Protein AF-A0A392NF00-F1 (afdb_monomer)

Solvent-accessible surface area (backbone atoms only — not comparable to full-atom values): 583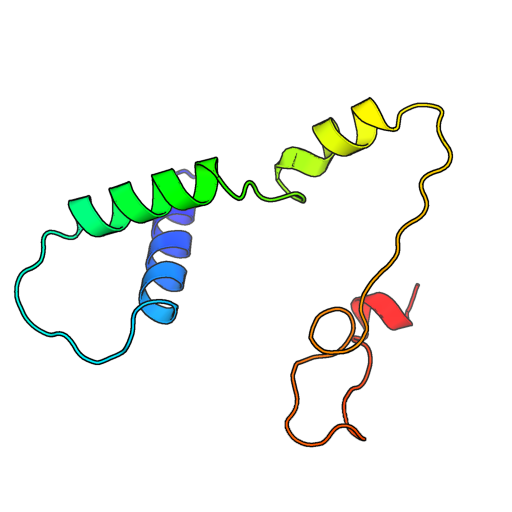2 Å² total; per-residue (Å²): 115,69,65,62,53,52,55,51,50,55,54,55,52,64,71,72,52,74,97,81,72,88,79,93,72,61,67,67,59,57,50,53,54,48,54,56,47,41,72,76,58,63,59,64,74,85,40,36,68,62,56,49,59,74,42,60,98,52,90,85,84,86,86,78,66,54,83,60,66,46,12,60,79,60,95,52,72,95,68,52,52,64,40,69,86,68,72,70,113

Secondary structure (DSSP, 8-state):
-HHHHHHHHHHHHHHHS-S---S---HHHHHHHHHHHHHHS--TTTTHHHHHHHTTTSPP-----TBTTTB---SSGGG-PBPHHHHT-

Foldseek 3Di:
DVVVVVVVVVVVLVVPDDPDDDDDDDPVVSVVVVVVVCVVVPDCVVCVVVVVVVCPPHDDDDDFDQAVTQFDNDPDPVPRDGDPVPVVD

Organism: NCBI:txid97028

Radius of gyration: 18.23 Å; Cα contacts (8 Å, |Δi|>4): 28; chains: 1; bounding box: 30×48×37 Å

Structure (mmCIF, N/CA/C/O backbone):
data_AF-A0A392NF00-F1
#
_entry.id   AF-A0A392NF00-F1
#
loop_
_atom_site.group_PDB
_atom_site.id
_atom_site.type_symbol
_atom_site.label_atom_id
_atom_site.label_alt_id
_atom_site.label_comp_id
_atom_site.label_asym_id
_atom_site.label_entity_id
_atom_site.label_seq_id
_atom_site.pdbx_PDB_ins_code
_atom_site.Cartn_x
_atom_site.Cartn_y
_atom_site.Cartn_z
_atom_site.occupancy
_atom_site.B_iso_or_equiv
_atom_site.auth_seq_id
_atom_site.auth_comp_id
_atom_site.auth_asym_id
_atom_site.auth_atom_id
_atom_site.pdbx_PDB_model_num
ATOM 1 N N . VAL A 1 1 ? 14.261 13.492 15.994 1.00 46.97 1 VAL A N 1
ATOM 2 C CA . VAL A 1 1 ? 13.316 12.576 15.300 1.00 46.97 1 VAL A CA 1
ATOM 3 C C . VAL A 1 1 ? 12.460 13.300 14.268 1.00 46.97 1 VAL A C 1
ATOM 5 O O . VAL A 1 1 ? 12.482 12.860 13.131 1.00 46.97 1 VAL A O 1
ATOM 8 N N . ALA A 1 2 ? 11.817 14.430 14.593 1.00 42.22 2 ALA A N 1
ATOM 9 C CA . ALA A 1 2 ? 11.055 15.229 13.617 1.00 42.22 2 ALA A CA 1
ATOM 10 C C . ALA A 1 2 ? 11.901 15.770 12.436 1.00 42.22 2 ALA A C 1
ATOM 12 O O . ALA A 1 2 ? 11.467 15.717 11.292 1.00 42.22 2 ALA A O 1
ATOM 13 N N . GLU A 1 3 ? 13.145 16.198 12.681 1.00 43.28 3 GLU A N 1
ATOM 14 C CA . GLU A 1 3 ? 14.037 16.730 11.628 1.00 43.28 3 GLU A CA 1
ATOM 15 C C . GLU A 1 3 ? 14.404 15.706 10.541 1.00 43.28 3 GLU A C 1
ATOM 17 O O . GLU A 1 3 ? 14.536 16.066 9.375 1.00 43.28 3 GLU A O 1
ATOM 22 N N . LEU A 1 4 ? 14.520 14.421 10.902 1.00 48.34 4 LEU A N 1
ATOM 23 C CA . LEU A 1 4 ? 14.838 13.345 9.952 1.00 48.34 4 LEU A CA 1
ATOM 24 C C . LEU A 1 4 ? 13.649 13.019 9.034 1.00 48.34 4 LEU A C 1
ATOM 26 O O . LEU A 1 4 ? 13.840 12.615 7.886 1.00 48.34 4 LEU A O 1
ATOM 30 N N . GLN A 1 5 ? 12.417 13.209 9.518 1.00 53.59 5 GLN A N 1
ATOM 31 C CA . GLN A 1 5 ? 11.223 13.086 8.682 1.00 53.59 5 GLN A CA 1
ATOM 32 C C . GLN A 1 5 ? 11.124 14.272 7.721 1.00 53.59 5 GLN A C 1
ATOM 34 O O . GLN A 1 5 ? 10.953 14.059 6.524 1.00 53.59 5 GLN A O 1
ATOM 39 N N . GLN A 1 6 ? 11.359 15.494 8.208 1.00 52.84 6 GLN A N 1
ATOM 40 C CA . GLN A 1 6 ? 11.358 16.695 7.372 1.00 52.84 6 GLN A CA 1
ATOM 41 C C . GLN A 1 6 ? 12.398 16.611 6.244 1.00 52.84 6 GLN A C 1
ATOM 43 O O . GLN A 1 6 ? 12.079 16.884 5.091 1.00 52.84 6 GLN A O 1
ATOM 48 N N . SER A 1 7 ? 13.623 16.148 6.528 1.00 52.78 7 SER A N 1
ATOM 49 C CA . SER A 1 7 ? 14.662 15.995 5.497 1.00 52.78 7 SER A CA 1
ATOM 50 C C . SER A 1 7 ? 14.308 14.951 4.434 1.00 52.78 7 SER A C 1
ATOM 52 O O . SER A 1 7 ? 14.627 15.129 3.259 1.00 52.78 7 SER A O 1
ATOM 54 N N . THR A 1 8 ? 13.640 13.867 4.833 1.00 57.28 8 THR A N 1
ATOM 55 C CA . THR A 1 8 ? 13.227 12.786 3.924 1.00 57.28 8 THR A CA 1
ATOM 56 C C . THR A 1 8 ? 12.083 13.240 3.020 1.00 57.28 8 THR A C 1
ATOM 58 O O . THR A 1 8 ? 12.097 12.980 1.819 1.00 57.28 8 THR A O 1
ATOM 61 N N . ILE A 1 9 ? 11.126 13.994 3.564 1.00 60.19 9 ILE A N 1
ATOM 62 C CA . ILE A 1 9 ? 10.024 14.541 2.773 1.00 60.19 9 ILE A CA 1
ATOM 63 C C . ILE A 1 9 ? 10.536 15.637 1.828 1.00 60.19 9 ILE A C 1
ATOM 65 O O . ILE A 1 9 ? 10.182 15.630 0.653 1.00 60.19 9 ILE A O 1
ATOM 69 N N . ASN A 1 10 ? 11.456 16.500 2.275 1.00 61.06 10 ASN A N 1
ATOM 70 C CA . ASN A 1 10 ? 12.094 17.510 1.421 1.00 61.06 10 ASN A CA 1
ATOM 71 C C . ASN A 1 10 ? 12.853 16.878 0.236 1.00 61.06 10 ASN A C 1
ATOM 73 O O . ASN A 1 10 ? 12.849 17.418 -0.871 1.00 61.06 10 ASN A O 1
ATOM 77 N N . SER A 1 11 ? 13.488 15.721 0.454 1.00 61.34 11 SER A N 1
ATOM 78 C CA . SER A 1 11 ? 14.143 14.931 -0.597 1.00 61.34 11 SER A CA 1
ATOM 79 C C . SER A 1 11 ? 13.141 14.416 -1.637 1.00 61.34 11 SER A C 1
ATOM 81 O O . SER A 1 11 ? 13.383 14.541 -2.836 1.00 61.34 11 SER A O 1
ATOM 83 N N . ASN A 1 12 ? 12.004 13.877 -1.193 1.00 62.66 12 ASN A N 1
ATOM 84 C CA . ASN A 1 12 ? 10.972 13.339 -2.085 1.00 62.66 12 ASN A CA 1
ATOM 85 C C . ASN A 1 12 ? 10.198 14.448 -2.820 1.00 62.66 12 ASN A C 1
ATOM 87 O O . ASN A 1 12 ? 9.824 14.285 -3.973 1.00 62.66 12 ASN A O 1
ATOM 91 N N . MET A 1 13 ? 10.017 15.611 -2.194 1.00 59.19 13 MET A N 1
ATOM 92 C CA . MET A 1 13 ? 9.424 16.798 -2.820 1.00 59.19 13 MET A CA 1
ATOM 93 C C . MET A 1 13 ? 10.245 17.280 -4.020 1.00 59.19 13 MET A C 1
ATOM 95 O O . MET A 1 13 ? 9.692 17.547 -5.084 1.00 59.19 13 MET A O 1
ATOM 99 N N . LYS A 1 14 ? 11.579 17.314 -3.894 1.00 58.66 14 LYS A N 1
ATOM 100 C CA . LYS A 1 14 ? 12.474 17.701 -4.996 1.00 58.66 14 LYS A CA 1
ATOM 101 C C . LYS A 1 14 ? 12.397 16.775 -6.212 1.00 58.66 14 LYS A C 1
ATOM 103 O O . LYS A 1 14 ? 12.716 17.232 -7.304 1.00 58.66 14 LYS A O 1
ATOM 108 N N . SER A 1 15 ? 12.003 15.509 -6.051 1.00 56.28 15 SER A N 1
ATOM 109 C CA . SER A 1 15 ? 11.894 14.564 -7.173 1.00 56.28 15 SER A CA 1
ATOM 110 C C . SER A 1 15 ? 10.537 14.597 -7.883 1.00 56.28 15 SER A C 1
ATOM 112 O O . SER A 1 15 ? 10.442 14.133 -9.016 1.00 56.28 15 SER A O 1
ATOM 114 N N . ILE A 1 16 ? 9.502 15.151 -7.241 1.00 59.00 16 ILE A N 1
ATOM 115 C CA . ILE A 1 16 ? 8.142 15.268 -7.793 1.00 59.00 16 ILE A CA 1
ATOM 116 C C . ILE A 1 16 ? 7.971 16.579 -8.584 1.00 59.00 16 ILE A C 1
ATOM 118 O O . ILE A 1 16 ? 7.123 16.662 -9.475 1.00 59.00 16 ILE A O 1
ATOM 122 N N . LEU A 1 17 ? 8.784 17.601 -8.298 1.00 56.91 17 LEU A N 1
ATOM 123 C CA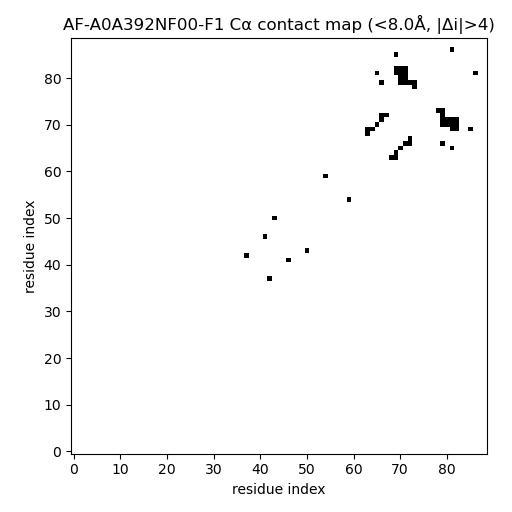 . LEU A 1 17 ? 8.737 18.879 -9.008 1.00 56.91 17 LEU A CA 1
ATOM 124 C C . LEU A 1 17 ? 9.399 18.776 -10.400 1.00 56.91 17 LEU A C 1
ATOM 126 O O . LEU A 1 17 ? 10.488 18.211 -10.527 1.00 56.91 17 LEU A O 1
ATOM 130 N N . PRO A 1 18 ? 8.779 19.324 -11.464 1.00 47.56 18 PRO A N 1
ATOM 131 C CA . PRO A 1 18 ? 9.360 19.316 -12.803 1.00 47.56 18 PRO A CA 1
ATOM 132 C C . PRO A 1 18 ? 10.666 20.124 -12.829 1.00 47.56 18 PRO A C 1
ATOM 134 O O . PRO A 1 18 ? 10.724 21.242 -12.329 1.00 47.56 18 PRO A O 1
ATOM 137 N N . ALA A 1 19 ? 11.708 19.574 -13.462 1.00 51.06 19 ALA A N 1
ATOM 138 C CA . ALA A 1 19 ? 13.087 20.087 -13.453 1.00 51.06 19 ALA A CA 1
ATOM 139 C C . ALA A 1 19 ? 13.308 21.485 -14.083 1.00 51.06 19 ALA A C 1
ATOM 141 O O . ALA A 1 19 ? 14.447 21.935 -14.180 1.00 51.06 19 ALA A O 1
ATOM 142 N N . ASN A 1 20 ? 12.248 22.180 -14.504 1.00 49.81 20 ASN A N 1
ATOM 143 C CA . ASN A 1 20 ? 12.318 23.477 -15.169 1.00 49.81 20 ASN A CA 1
ATOM 144 C C . ASN A 1 20 ? 11.471 24.517 -14.429 1.00 49.81 20 ASN A 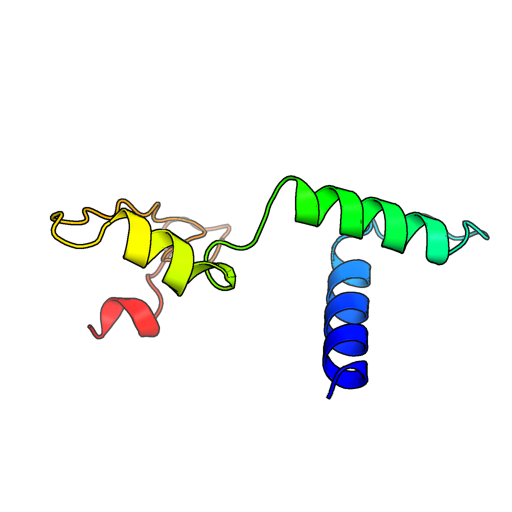C 1
ATOM 146 O O . ASN A 1 20 ? 10.352 24.801 -14.852 1.00 49.81 20 ASN A O 1
ATOM 150 N N . GLN A 1 21 ? 12.022 25.097 -13.364 1.00 51.12 21 GLN A N 1
ATOM 151 C CA . GLN A 1 21 ? 11.773 26.488 -12.973 1.00 51.12 21 GLN A CA 1
ATOM 152 C C . GLN A 1 21 ? 12.789 26.896 -11.905 1.00 51.12 21 GLN A C 1
ATOM 154 O O . GLN A 1 21 ? 12.679 26.574 -10.726 1.00 51.12 21 GLN A O 1
ATOM 159 N N . THR A 1 22 ? 13.840 27.561 -12.373 1.00 56.44 22 THR A N 1
ATOM 160 C CA . THR A 1 22 ? 14.544 28.566 -11.587 1.00 56.44 22 THR A CA 1
ATOM 161 C C . THR A 1 22 ? 13.609 29.762 -11.409 1.00 56.44 22 THR A C 1
ATOM 163 O O . THR A 1 22 ? 12.898 30.098 -12.356 1.00 56.44 22 THR A O 1
ATOM 166 N N . ASP A 1 23 ? 13.661 30.365 -10.220 1.00 53.84 23 ASP A N 1
ATOM 167 C CA . ASP A 1 23 ? 13.341 31.765 -9.882 1.00 53.84 23 ASP A CA 1
ATOM 168 C C . ASP A 1 23 ? 12.276 31.891 -8.768 1.00 53.84 23 ASP A C 1
ATOM 170 O O . ASP A 1 23 ? 11.077 31.887 -9.008 1.00 53.84 23 ASP A O 1
ATOM 174 N N . ASP A 1 24 ? 12.760 32.007 -7.524 1.00 57.34 24 ASP A N 1
ATOM 175 C CA . ASP A 1 24 ? 12.168 32.765 -6.406 1.00 57.34 24 ASP A CA 1
ATOM 176 C C . ASP A 1 24 ? 10.681 32.561 -6.019 1.00 57.34 24 ASP A C 1
ATOM 178 O O . ASP A 1 24 ? 10.052 33.474 -5.478 1.00 57.34 24 ASP A O 1
ATOM 182 N N . GLU A 1 25 ? 10.104 31.367 -6.185 1.00 57.56 25 GLU A N 1
ATOM 183 C CA . GLU A 1 25 ? 8.802 31.038 -5.581 1.00 57.56 25 GLU A CA 1
ATOM 184 C C . GLU A 1 25 ? 8.968 30.379 -4.197 1.00 57.56 25 GLU A C 1
ATOM 186 O O . GLU A 1 25 ? 9.524 29.294 -4.041 1.00 57.56 25 GLU A O 1
ATOM 191 N N . ASN A 1 26 ? 8.499 31.106 -3.178 1.00 67.00 26 ASN A N 1
ATOM 192 C CA . ASN A 1 26 ? 8.603 30.857 -1.739 1.00 67.00 26 ASN A CA 1
ATOM 193 C C . ASN A 1 26 ? 8.406 29.369 -1.359 1.00 67.00 26 ASN A C 1
ATOM 195 O O . ASN A 1 26 ? 7.281 28.872 -1.430 1.00 67.00 26 ASN A O 1
ATOM 199 N N . GLU A 1 27 ? 9.468 28.674 -0.921 1.00 67.81 27 GLU A N 1
ATOM 200 C CA . GLU A 1 27 ? 9.471 27.240 -0.539 1.00 67.81 27 GLU A CA 1
ATOM 201 C C . GLU A 1 27 ? 8.330 26.871 0.433 1.00 67.81 27 GLU A C 1
ATOM 203 O O . GLU A 1 27 ? 7.784 25.768 0.394 1.00 67.81 27 GLU A O 1
ATOM 208 N N . GLU A 1 28 ? 7.917 27.831 1.264 1.00 72.88 28 GLU A N 1
ATOM 209 C CA . GLU A 1 28 ? 6.798 27.725 2.202 1.00 72.88 28 GLU A CA 1
ATOM 210 C C . GLU A 1 28 ? 5.448 27.466 1.502 1.00 72.88 28 GLU A C 1
ATOM 212 O O . GLU A 1 28 ? 4.618 26.694 1.985 1.00 72.88 28 GLU A O 1
ATOM 217 N N . SER A 1 29 ? 5.236 28.061 0.323 1.00 78.62 29 SER A N 1
ATOM 218 C CA . SER A 1 29 ? 4.020 27.881 -0.482 1.00 78.62 29 SER A CA 1
ATOM 219 C C . SER A 1 29 ? 3.929 26.483 -1.103 1.00 78.62 29 SER A C 1
ATOM 221 O O . SER A 1 29 ? 2.846 25.898 -1.156 1.00 78.62 29 SER A O 1
ATOM 223 N N . ILE A 1 30 ? 5.073 25.914 -1.499 1.00 80.88 30 ILE A N 1
ATOM 224 C CA . ILE A 1 30 ? 5.172 24.552 -2.036 1.00 80.88 30 ILE A CA 1
ATOM 225 C C . ILE A 1 30 ? 4.867 23.540 -0.930 1.00 80.88 30 ILE A C 1
ATOM 227 O O . ILE A 1 30 ? 4.089 22.610 -1.145 1.00 80.88 30 ILE A O 1
ATOM 231 N N . TRP A 1 31 ? 5.428 23.747 0.265 1.00 81.44 31 TRP A N 1
ATOM 232 C CA . TRP A 1 31 ? 5.162 22.891 1.419 1.00 81.44 31 TRP A CA 1
ATOM 233 C C . TRP A 1 31 ? 3.684 22.921 1.833 1.00 81.44 31 TRP A C 1
ATOM 235 O O . TRP A 1 31 ? 3.068 21.871 1.987 1.00 81.44 31 TRP A O 1
ATOM 245 N N . SER A 1 32 ? 3.082 24.111 1.902 1.00 84.81 32 SER A N 1
ATOM 246 C CA . SER A 1 32 ? 1.652 24.277 2.206 1.00 84.81 32 SER A CA 1
ATOM 247 C C . SER A 1 32 ? 0.739 23.567 1.193 1.00 84.81 32 SER A C 1
ATOM 249 O O . SER A 1 32 ? -0.230 22.900 1.565 1.00 84.81 32 SER A O 1
ATOM 251 N N . SER A 1 33 ? 1.072 23.644 -0.099 1.00 88.81 33 SER A N 1
ATOM 252 C CA . SER A 1 33 ? 0.344 22.932 -1.158 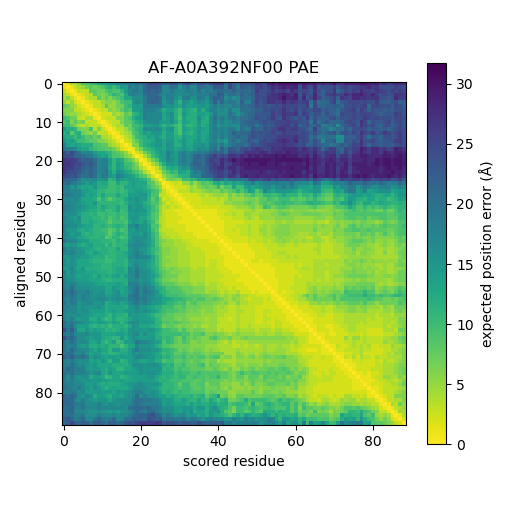1.00 88.81 33 SER A CA 1
ATOM 253 C C . SER A 1 33 ? 0.462 21.408 -1.016 1.00 88.81 33 SER A C 1
ATOM 255 O O . SER A 1 33 ? -0.522 20.683 -1.187 1.00 88.81 33 SER A O 1
ATOM 257 N N . TYR A 1 34 ? 1.646 20.912 -0.653 1.00 85.56 34 TYR A N 1
ATOM 258 C CA . TYR A 1 34 ? 1.881 19.489 -0.417 1.00 85.56 34 TYR A CA 1
ATOM 259 C C . TYR A 1 34 ? 1.157 18.967 0.828 1.00 85.56 34 TYR A C 1
ATOM 261 O O . TYR A 1 34 ? 0.529 17.911 0.759 1.00 85.56 34 TYR A O 1
ATOM 269 N N . ASP A 1 35 ? 1.158 19.723 1.926 1.00 86.69 35 ASP A N 1
ATOM 270 C CA . ASP A 1 35 ? 0.397 19.382 3.131 1.00 86.69 35 ASP A CA 1
ATOM 271 C C . ASP A 1 35 ? -1.101 19.264 2.809 1.00 86.69 35 ASP A C 1
ATOM 273 O O . ASP A 1 35 ? -1.742 18.269 3.153 1.00 86.69 35 ASP A O 1
ATOM 277 N N . SER A 1 36 ? -1.650 20.212 2.038 1.00 90.94 36 SER A N 1
ATOM 278 C CA . SER A 1 36 ? -3.040 20.139 1.570 1.00 90.94 36 SER A CA 1
ATOM 279 C C . SER A 1 36 ? -3.301 18.917 0.674 1.00 90.94 36 SER A C 1
ATOM 281 O O . SER A 1 36 ? -4.376 18.309 0.727 1.00 90.94 36 SER A O 1
ATOM 283 N N . TRP A 1 37 ? -2.322 18.515 -0.141 1.00 92.50 37 TRP A N 1
ATOM 284 C CA . TRP A 1 37 ? -2.419 17.304 -0.954 1.00 92.50 37 TRP A CA 1
ATOM 285 C C . TRP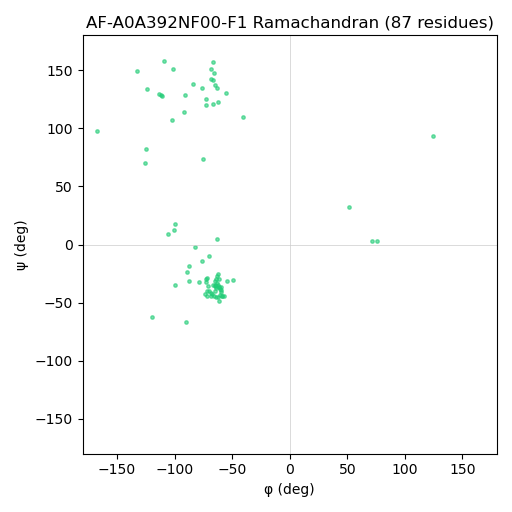 A 1 37 ? -2.435 16.035 -0.089 1.00 92.50 37 TRP A C 1
ATOM 287 O O . TRP A 1 37 ? -3.267 15.157 -0.324 1.00 92.50 37 TRP A O 1
ATOM 297 N N . LEU A 1 38 ? -1.593 15.958 0.946 1.00 89.19 38 LEU A N 1
ATOM 298 C CA . LEU A 1 38 ? -1.568 14.839 1.893 1.00 89.19 38 LEU A CA 1
ATOM 299 C C . LEU A 1 38 ? -2.858 14.725 2.713 1.00 89.19 38 LEU A C 1
ATOM 301 O O . LEU A 1 38 ? -3.317 13.614 2.975 1.00 89.19 38 LEU A O 1
ATOM 305 N N . GLU A 1 39 ? -3.488 15.847 3.068 1.00 89.31 39 GLU A N 1
ATOM 306 C CA . GLU A 1 39 ? -4.805 15.834 3.716 1.00 89.31 39 GLU A CA 1
ATOM 307 C C . GLU A 1 39 ? -5.879 15.197 2.821 1.00 89.31 39 GLU A C 1
ATOM 309 O O . GLU A 1 39 ? -6.766 14.488 3.307 1.00 89.31 39 GLU A O 1
ATOM 314 N N . LYS A 1 40 ? -5.795 15.419 1.504 1.00 93.50 40 LYS A N 1
ATOM 315 C CA . LYS A 1 40 ? -6.728 14.847 0.526 1.00 93.50 40 LYS A CA 1
ATOM 316 C C . LYS A 1 40 ? -6.421 13.383 0.196 1.00 93.50 40 LYS A C 1
AT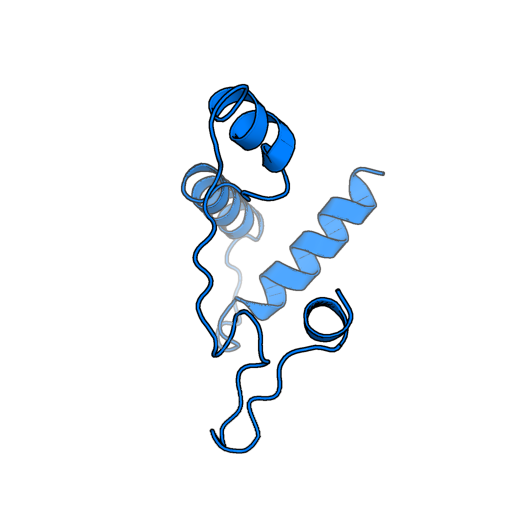OM 318 O O . LYS A 1 40 ? -7.353 12.6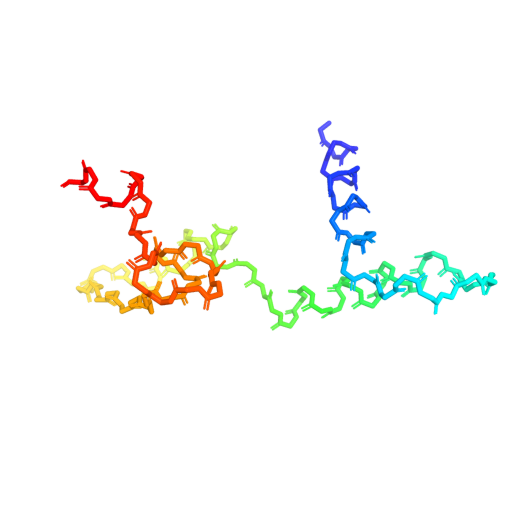23 -0.075 1.00 93.50 40 LYS A O 1
ATOM 323 N N . TYR A 1 41 ? -5.148 12.990 0.222 1.00 91.44 41 TYR A N 1
ATOM 324 C CA . TYR A 1 41 ? -4.676 11.646 -0.122 1.00 91.44 41 TYR A CA 1
ATOM 325 C C . TYR A 1 41 ? -3.830 11.050 1.014 1.00 91.44 41 TYR A C 1
ATOM 327 O O . TYR A 1 41 ? -2.616 10.888 0.869 1.00 91.44 41 TYR A O 1
ATOM 335 N N . PRO A 1 42 ? -4.457 10.708 2.156 1.00 90.56 42 PRO A N 1
ATOM 336 C CA . PRO A 1 42 ? -3.729 10.196 3.305 1.00 90.56 42 PRO A CA 1
ATOM 337 C C . PRO A 1 42 ? -3.120 8.824 3.004 1.00 90.56 42 PRO A C 1
ATOM 339 O O . PRO A 1 42 ? -3.750 7.960 2.388 1.00 90.56 42 PRO A O 1
ATOM 342 N N . SER A 1 43 ? -1.909 8.591 3.510 1.00 91.25 43 SER A N 1
ATOM 343 C CA . SER A 1 43 ? -1.242 7.296 3.391 1.00 91.25 43 SER A CA 1
ATOM 344 C C . SER A 1 43 ? -2.038 6.203 4.108 1.00 91.25 43 SER A C 1
ATOM 346 O O . SER A 1 43 ? -2.285 6.268 5.319 1.00 91.25 43 SER A O 1
ATOM 348 N N . ALA A 1 44 ? -2.413 5.162 3.362 1.00 90.38 44 ALA A N 1
ATOM 349 C CA . ALA A 1 44 ? -3.094 3.993 3.911 1.00 90.38 44 ALA A CA 1
ATOM 350 C C . ALA A 1 44 ? -2.207 3.221 4.899 1.00 90.38 44 ALA A C 1
ATOM 352 O O . ALA A 1 44 ? -2.722 2.644 5.853 1.00 90.38 44 ALA A O 1
ATOM 353 N N . LEU A 1 45 ? -0.885 3.235 4.693 1.00 90.62 45 LEU A N 1
ATOM 354 C CA . LEU A 1 45 ? 0.069 2.549 5.562 1.00 90.62 45 LEU A CA 1
ATOM 355 C C . LEU A 1 45 ? 0.250 3.287 6.894 1.00 90.62 45 LEU A C 1
ATOM 357 O O . LEU A 1 45 ? 0.232 2.660 7.948 1.00 90.62 45 LEU A O 1
ATOM 361 N N . GLU A 1 46 ? 0.348 4.617 6.869 1.00 92.88 46 GLU A N 1
ATOM 362 C CA . GLU A 1 46 ? 0.407 5.420 8.102 1.00 92.88 46 GLU A CA 1
ATOM 363 C C . GLU A 1 46 ? -0.889 5.308 8.914 1.00 92.88 46 GLU A C 1
ATOM 365 O O . GLU A 1 46 ? -0.876 5.361 10.141 1.00 92.88 46 GLU A O 1
ATOM 370 N N . ASN A 1 47 ? -2.016 5.093 8.232 1.00 91.56 47 ASN A N 1
ATOM 371 C CA . ASN A 1 47 ? -3.328 4.905 8.845 1.00 91.56 47 ASN A CA 1
ATOM 372 C C . ASN A 1 47 ? -3.739 3.427 8.947 1.00 91.56 47 ASN A C 1
ATOM 374 O O . ASN A 1 47 ? -4.925 3.134 9.132 1.00 91.56 47 ASN A O 1
ATOM 378 N N . PHE A 1 48 ? -2.795 2.488 8.837 1.00 92.25 48 PHE A N 1
ATOM 379 C CA . PHE A 1 48 ? -3.104 1.064 8.703 1.00 92.25 48 PHE A CA 1
ATOM 380 C C . PHE A 1 48 ? -3.953 0.534 9.865 1.00 92.25 48 PHE A C 1
ATOM 382 O O . PHE A 1 48 ? -4.968 -0.123 9.642 1.00 92.25 48 PHE A O 1
ATOM 389 N N . GLU A 1 49 ? -3.622 0.894 11.108 1.00 94.62 49 GLU A N 1
ATOM 390 C CA . GLU A 1 49 ? -4.402 0.489 12.286 1.00 94.62 49 GLU A CA 1
ATOM 391 C C . GLU A 1 49 ? -5.856 0.970 12.224 1.00 94.62 49 GLU A C 1
ATOM 393 O O . GLU A 1 49 ? -6.780 0.235 12.575 1.00 94.62 49 GLU A O 1
ATOM 398 N N . LYS A 1 50 ? -6.086 2.193 11.736 1.00 93.94 50 LYS A N 1
ATOM 399 C CA . LYS A 1 50 ? -7.429 2.760 11.583 1.00 93.94 50 LYS A CA 1
ATOM 400 C C . LYS A 1 50 ? -8.234 1.980 10.544 1.00 93.94 50 LYS A C 1
ATOM 402 O O . LYS A 1 50 ? -9.393 1.653 10.798 1.00 93.94 50 LYS A O 1
ATOM 407 N N . VAL A 1 51 ? -7.616 1.647 9.408 1.00 91.56 51 VAL A N 1
ATOM 408 C CA . VAL A 1 51 ? -8.228 0.822 8.353 1.00 91.56 51 VAL A CA 1
ATOM 409 C C . VAL A 1 51 ? -8.572 -0.570 8.895 1.00 91.56 51 VAL A C 1
ATOM 411 O O . VAL A 1 51 ? -9.710 -1.025 8.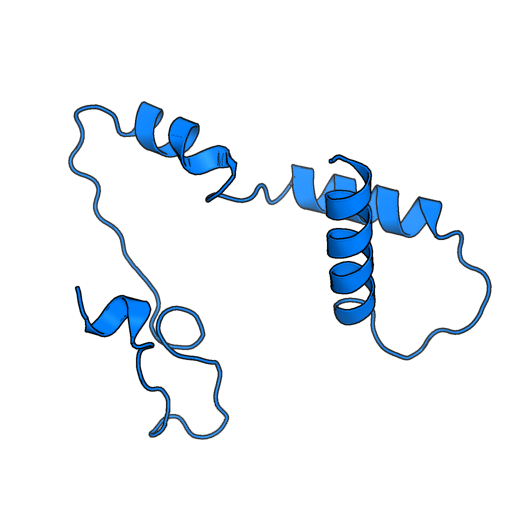763 1.00 91.56 51 VAL A O 1
ATOM 414 N N . MET A 1 52 ? -7.628 -1.216 9.581 1.00 93.50 52 MET A N 1
ATOM 415 C CA . MET A 1 52 ? -7.817 -2.549 10.158 1.00 93.50 52 MET A CA 1
ATOM 416 C C . MET A 1 52 ? -8.890 -2.570 11.247 1.00 93.50 52 MET A C 1
ATOM 418 O O . MET A 1 52 ? -9.689 -3.504 11.302 1.00 93.50 52 MET A O 1
ATOM 422 N N . ASN A 1 53 ? -8.978 -1.524 12.070 1.00 95.50 53 ASN A N 1
ATOM 423 C CA . ASN A 1 53 ? -10.013 -1.407 13.096 1.00 95.50 53 ASN A CA 1
ATOM 424 C C . ASN A 1 53 ? -11.428 -1.310 12.502 1.00 95.50 53 ASN A C 1
ATOM 426 O O . ASN A 1 53 ? -12.357 -1.885 13.064 1.00 95.50 53 ASN A O 1
ATOM 430 N N . ILE A 1 54 ? -11.612 -0.655 11.349 1.00 92.94 54 ILE A N 1
ATOM 431 C CA . ILE A 1 54 ? -12.905 -0.626 10.629 1.00 92.94 54 ILE A CA 1
ATOM 432 C C . ILE A 1 54 ? -13.279 -2.022 10.097 1.00 92.94 54 ILE A C 1
ATOM 434 O O . ILE A 1 54 ? -14.460 -2.398 10.028 1.00 92.94 54 ILE A O 1
ATOM 438 N N . GLY A 1 55 ? -12.260 -2.783 9.696 1.00 91.00 55 GLY A N 1
ATOM 439 C CA . GLY A 1 55 ? -12.368 -4.159 9.220 1.00 91.00 55 GLY A CA 1
ATOM 440 C C . GLY A 1 55 ? -12.437 -5.208 10.329 1.00 91.00 55 GLY A C 1
ATOM 441 O O . GLY A 1 55 ? -12.569 -6.389 10.014 1.00 91.00 55 GLY A O 1
ATOM 442 N N . LYS A 1 56 ? -12.358 -4.815 11.608 1.00 92.38 56 LYS A N 1
ATOM 443 C CA . LYS A 1 56 ? -12.345 -5.752 12.734 1.00 92.38 56 LYS A CA 1
ATOM 444 C C . LYS A 1 56 ? -13.578 -6.662 12.664 1.00 92.38 56 LYS A C 1
ATOM 446 O O . LYS A 1 56 ? -14.689 -6.188 12.448 1.00 92.38 56 LYS A O 1
ATOM 451 N N . GLU A 1 57 ? -13.345 -7.971 12.788 1.00 93.81 57 GLU A N 1
ATOM 452 C CA . GLU A 1 57 ? -14.342 -9.059 12.676 1.00 93.81 57 GLU A CA 1
ATOM 453 C C . GLU A 1 57 ? -14.886 -9.340 11.261 1.00 93.81 57 GLU A C 1
ATOM 455 O O . GLU A 1 57 ? -15.711 -10.237 11.083 1.00 93.81 57 GLU A O 1
ATOM 460 N N . LYS A 1 58 ? -14.394 -8.648 10.228 1.00 94.88 58 LYS A N 1
ATOM 461 C CA . LYS A 1 58 ? -14.736 -8.932 8.827 1.00 94.88 58 LYS A CA 1
ATOM 462 C C . LYS A 1 58 ? -13.615 -9.712 8.149 1.00 94.88 58 LYS A C 1
ATOM 464 O O . LYS A 1 58 ? -12.438 -9.559 8.466 1.00 94.88 58 LYS A O 1
ATOM 469 N N . LYS A 1 59 ? -13.982 -10.528 7.159 1.00 94.38 59 LYS A N 1
ATOM 470 C CA . LYS A 1 59 ? -13.003 -11.082 6.219 1.00 94.38 59 LYS A CA 1
ATOM 471 C C . LYS A 1 59 ? -12.558 -9.964 5.283 1.00 94.38 59 LYS A C 1
ATOM 473 O O . LYS A 1 59 ? -13.390 -9.382 4.591 1.00 94.38 59 LYS A O 1
ATOM 478 N N . ILE A 1 60 ? -11.263 -9.673 5.286 1.00 91.56 60 ILE A N 1
ATOM 479 C CA . ILE A 1 60 ? -10.660 -8.670 4.411 1.00 91.56 60 ILE A CA 1
ATOM 480 C C . ILE A 1 60 ? -10.217 -9.375 3.131 1.00 91.56 60 ILE A C 1
ATOM 482 O O . ILE A 1 60 ? -9.542 -10.401 3.186 1.00 91.56 60 ILE A O 1
ATOM 486 N N . VAL A 1 61 ? -10.620 -8.826 1.989 1.00 92.62 61 VAL A N 1
ATOM 487 C CA . VAL A 1 61 ? -10.152 -9.251 0.668 1.00 92.62 61 VAL A CA 1
ATOM 488 C C . VAL A 1 61 ? -9.341 -8.101 0.094 1.00 92.62 61 VAL A C 1
ATOM 490 O O . VAL A 1 61 ? -9.805 -6.962 0.103 1.00 92.62 61 VAL A O 1
ATOM 493 N N . VAL A 1 62 ? -8.133 -8.403 -0.374 1.00 89.88 62 VAL A N 1
ATOM 494 C CA . VAL A 1 62 ? -7.226 -7.426 -0.977 1.00 89.88 62 VAL A CA 1
ATOM 495 C C . VAL A 1 62 ? -7.109 -7.746 -2.460 1.00 89.88 62 VAL A C 1
ATOM 497 O O . VAL A 1 62 ? -6.847 -8.889 -2.830 1.00 89.88 62 VAL A O 1
ATOM 500 N N . PHE A 1 63 ? -7.316 -6.731 -3.290 1.00 92.00 63 PHE A N 1
ATOM 501 C CA . PHE A 1 63 ? -7.060 -6.776 -4.724 1.00 92.00 63 PHE A CA 1
ATOM 502 C C . PHE A 1 63 ? -5.877 -5.854 -4.992 1.00 92.00 63 PHE A C 1
ATOM 504 O O . PHE A 1 63 ? -5.884 -4.715 -4.526 1.00 92.00 63 PHE A O 1
ATOM 511 N N . LEU A 1 64 ? -4.861 -6.361 -5.684 1.00 89.75 64 LEU A N 1
ATOM 512 C CA . LEU A 1 64 ? -3.651 -5.619 -6.017 1.00 89.75 64 LEU A CA 1
ATOM 513 C C . LEU A 1 64 ? -3.477 -5.645 -7.528 1.00 89.75 64 LEU A C 1
ATOM 515 O O . LEU A 1 64 ? -3.604 -6.708 -8.142 1.00 89.75 64 LEU A O 1
ATOM 519 N N . ASP A 1 65 ? -3.176 -4.484 -8.098 1.00 90.62 65 ASP A N 1
ATOM 520 C CA . ASP A 1 65 ? -2.715 -4.400 -9.478 1.00 90.62 65 ASP A CA 1
ATOM 521 C C . ASP A 1 65 ? -1.344 -5.069 -9.596 1.00 90.62 65 ASP A C 1
ATOM 523 O O . ASP A 1 65 ? -0.621 -5.230 -8.612 1.00 90.62 65 ASP A O 1
ATOM 527 N N . TYR A 1 66 ? -0.988 -5.497 -10.802 1.00 89.50 66 TYR A N 1
ATOM 528 C CA . TYR A 1 66 ? 0.277 -6.184 -11.027 1.00 89.50 66 TYR A CA 1
ATOM 529 C C . TYR A 1 66 ? 1.385 -5.178 -11.372 1.00 89.50 66 TYR A C 1
ATOM 531 O O . TYR A 1 66 ? 2.282 -4.945 -10.556 1.00 89.50 66 TYR A O 1
ATOM 539 N N . ASP A 1 67 ? 1.277 -4.516 -12.526 1.00 86.75 67 ASP A N 1
ATOM 540 C CA . ASP A 1 67 ? 2.305 -3.605 -13.034 1.00 86.75 67 ASP A CA 1
ATOM 541 C C . ASP A 1 67 ? 2.371 -2.294 -12.255 1.00 86.75 67 ASP A C 1
ATOM 543 O O . ASP A 1 67 ? 1.381 -1.583 -12.092 1.00 86.75 67 ASP A O 1
ATOM 547 N N . GLY A 1 68 ? 3.562 -1.979 -11.750 1.00 85.81 68 GLY A N 1
ATOM 548 C CA . GLY A 1 68 ? 3.794 -0.792 -10.931 1.00 85.81 68 GLY A CA 1
ATOM 549 C C . GLY A 1 68 ? 3.288 -0.894 -9.490 1.00 85.81 68 GLY A C 1
ATOM 550 O O . GLY A 1 68 ? 3.420 0.077 -8.748 1.00 85.81 68 GLY A O 1
ATOM 551 N N . THR A 1 69 ? 2.748 -2.049 -9.078 1.00 89.38 69 THR A N 1
ATOM 552 C CA . THR A 1 69 ? 2.403 -2.348 -7.676 1.00 89.38 69 THR A CA 1
ATOM 553 C C . THR A 1 69 ? 3.177 -3.562 -7.163 1.00 89.38 69 THR A C 1
ATOM 555 O O . THR A 1 69 ? 3.964 -3.436 -6.227 1.00 89.38 69 THR A O 1
ATOM 558 N N . LEU A 1 70 ? 2.975 -4.741 -7.761 1.00 89.94 70 LEU A N 1
ATOM 559 C CA . LEU A 1 70 ? 3.671 -5.976 -7.374 1.00 89.94 70 LEU A CA 1
ATOM 560 C C . LEU A 1 70 ? 5.009 -6.145 -8.101 1.00 89.94 70 LEU A C 1
ATOM 562 O O . LEU A 1 70 ? 5.954 -6.716 -7.544 1.00 89.94 70 LEU A O 1
ATOM 566 N N . SER A 1 71 ? 5.087 -5.635 -9.329 1.00 90.06 71 SER A N 1
ATOM 567 C CA . SER A 1 71 ? 6.299 -5.516 -10.136 1.00 90.06 71 SER A CA 1
ATOM 568 C C . SER A 1 71 ? 6.723 -4.048 -10.256 1.00 90.06 71 SER A C 1
ATOM 570 O O . SER A 1 71 ? 5.922 -3.125 -10.081 1.00 90.06 71 SER A O 1
ATOM 572 N N . GLN A 1 72 ? 8.003 -3.812 -10.552 1.00 87.19 72 GLN A N 1
ATOM 573 C CA . GLN A 1 72 ? 8.465 -2.465 -10.895 1.00 87.19 72 GLN A CA 1
ATOM 574 C C . GLN A 1 72 ? 7.882 -2.025 -12.243 1.00 87.19 72 GLN A C 1
ATOM 576 O O . GLN A 1 72 ? 7.656 -2.852 -13.125 1.00 87.19 72 GLN A O 1
ATOM 581 N N . ILE A 1 73 ? 7.689 -0.716 -12.418 1.00 89.38 73 ILE A N 1
ATOM 582 C CA . ILE A 1 73 ? 7.325 -0.142 -13.719 1.00 89.38 73 ILE A CA 1
ATOM 583 C C . ILE A 1 73 ? 8.514 -0.335 -14.668 1.00 89.38 73 ILE A C 1
ATOM 585 O O . ILE A 1 73 ? 9.612 0.144 -14.386 1.00 89.38 73 ILE A O 1
ATOM 589 N N . VAL A 1 74 ? 8.297 -1.041 -15.777 1.00 90.56 74 VAL A N 1
ATOM 590 C CA . VAL A 1 74 ? 9.325 -1.373 -16.773 1.00 90.56 74 VAL A CA 1
ATOM 591 C C . VAL A 1 74 ? 8.824 -1.077 -18.185 1.00 90.56 74 VAL A C 1
ATOM 593 O O . VAL A 1 74 ? 7.634 -1.201 -18.463 1.00 90.56 74 VAL A O 1
ATOM 596 N N . ASP A 1 75 ? 9.741 -0.719 -19.087 1.00 93.31 75 ASP A N 1
ATOM 597 C CA . ASP A 1 75 ? 9.412 -0.464 -20.500 1.00 93.31 75 ASP A CA 1
ATOM 598 C C . ASP A 1 75 ? 9.085 -1.753 -21.272 1.00 93.31 75 ASP A C 1
ATOM 600 O O . ASP A 1 75 ? 8.336 -1.737 -22.247 1.00 93.31 75 ASP A O 1
ATOM 604 N N . ASP A 1 76 ? 9.680 -2.872 -20.849 1.00 92.56 76 ASP A N 1
ATOM 605 C CA . ASP A 1 76 ? 9.492 -4.192 -21.444 1.00 92.56 76 ASP A CA 1
ATOM 606 C C . ASP A 1 76 ? 8.545 -5.024 -20.560 1.00 92.56 76 ASP A C 1
ATOM 608 O O . ASP A 1 76 ? 8.966 -5.454 -19.479 1.00 92.56 76 ASP A O 1
ATOM 612 N N . PRO A 1 77 ? 7.289 -5.262 -20.984 1.00 88.44 77 PRO A N 1
ATOM 613 C CA . PRO A 1 77 ? 6.287 -5.933 -20.157 1.00 88.44 77 PRO A CA 1
ATOM 614 C C . PRO A 1 77 ? 6.678 -7.375 -19.811 1.00 88.44 77 PRO A C 1
ATOM 616 O O . PRO A 1 77 ? 6.332 -7.858 -18.735 1.00 88.44 77 PRO A O 1
ATOM 619 N N . ASP A 1 78 ? 7.478 -8.044 -20.649 1.00 90.56 78 ASP A N 1
ATOM 620 C CA . ASP A 1 78 ? 7.950 -9.408 -20.377 1.00 90.56 78 ASP A CA 1
ATOM 621 C C . ASP A 1 78 ? 8.961 -9.459 -19.215 1.00 90.56 78 ASP A C 1
ATOM 623 O O . ASP A 1 78 ? 9.315 -10.535 -18.731 1.00 90.56 78 ASP A O 1
ATOM 627 N N . LYS A 1 79 ? 9.433 -8.297 -18.743 1.00 89.06 79 LYS A N 1
ATOM 628 C CA . LYS A 1 79 ? 10.354 -8.156 -17.607 1.00 89.06 79 LYS A CA 1
ATOM 629 C C . LYS A 1 79 ? 9.682 -7.631 -16.338 1.00 89.06 79 LYS A C 1
ATOM 631 O O . LYS A 1 79 ? 10.381 -7.321 -15.371 1.00 89.06 79 LYS A O 1
ATOM 636 N N . ALA A 1 80 ? 8.354 -7.541 -16.314 1.00 89.69 80 ALA A N 1
ATOM 637 C CA . ALA A 1 80 ? 7.587 -7.146 -15.137 1.00 89.69 80 ALA A CA 1
ATOM 638 C C . ALA A 1 80 ? 7.529 -8.296 -14.112 1.00 89.69 80 ALA A C 1
ATOM 640 O O . ALA A 1 80 ? 6.522 -8.987 -13.935 1.00 89.69 80 ALA A O 1
ATOM 641 N N . TYR A 1 81 ? 8.649 -8.536 -13.434 1.00 89.06 81 TYR A N 1
ATOM 642 C CA . TYR A 1 81 ? 8.746 -9.571 -12.410 1.00 89.06 81 TYR A CA 1
ATOM 643 C C . TYR A 1 81 ? 8.248 -9.057 -11.060 1.00 89.06 81 TYR A C 1
ATOM 645 O O . TYR A 1 81 ? 8.561 -7.937 -10.647 1.00 89.06 81 TYR A O 1
ATOM 653 N N . MET A 1 82 ? 7.487 -9.896 -10.358 1.00 89.56 82 MET A N 1
ATOM 654 C CA . MET A 1 82 ? 7.049 -9.613 -8.996 1.00 89.56 82 MET A CA 1
ATOM 655 C C . MET A 1 82 ? 8.252 -9.564 -8.049 1.00 89.56 82 MET A C 1
ATOM 657 O O . MET A 1 82 ? 9.151 -10.399 -8.136 1.00 89.56 82 MET A O 1
ATOM 661 N N . THR A 1 83 ? 8.269 -8.584 -7.149 1.00 83.06 83 THR A N 1
ATOM 662 C CA . THR A 1 83 ? 9.387 -8.402 -6.212 1.00 83.06 83 THR A CA 1
ATOM 663 C C . THR A 1 83 ? 9.509 -9.563 -5.220 1.00 83.06 83 THR A C 1
ATOM 665 O O . THR A 1 83 ? 8.503 -10.131 -4.787 1.00 83.06 83 THR A O 1
ATOM 668 N N . ASP A 1 84 ? 10.743 -9.873 -4.803 1.00 80.38 84 ASP A N 1
ATOM 669 C CA . ASP A 1 84 ? 11.049 -10.962 -3.857 1.00 80.38 84 ASP A CA 1
ATOM 670 C C . ASP A 1 84 ? 10.268 -10.857 -2.539 1.00 80.38 84 ASP A C 1
ATOM 672 O O . ASP A 1 84 ? 9.897 -11.865 -1.938 1.00 80.38 84 ASP A O 1
ATOM 676 N N . ALA A 1 85 ? 9.966 -9.628 -2.108 1.00 76.00 85 ALA A N 1
ATOM 677 C CA . ALA A 1 85 ? 9.181 -9.361 -0.908 1.00 76.00 85 ALA A CA 1
ATOM 678 C C . ALA A 1 85 ? 7.752 -9.930 -0.981 1.00 76.00 85 ALA A C 1
ATOM 680 O O . ALA A 1 85 ? 7.184 -10.275 0.052 1.00 76.00 85 ALA A O 1
ATOM 681 N N . VAL A 1 86 ? 7.176 -10.028 -2.182 1.00 78.12 86 VAL A N 1
ATOM 682 C CA . VAL A 1 86 ? 5.820 -10.551 -2.404 1.00 78.12 86 VAL A CA 1
ATOM 683 C C . VAL A 1 86 ? 5.854 -12.009 -2.861 1.00 78.12 86 VAL A C 1
ATOM 685 O O . VAL A 1 86 ? 4.981 -12.787 -2.487 1.00 78.12 86 VAL A O 1
ATOM 688 N N . SER A 1 87 ? 6.855 -12.405 -3.651 1.00 69.12 87 SER A N 1
ATOM 689 C CA . SER A 1 87 ? 6.950 -13.764 -4.200 1.00 69.12 87 SER A CA 1
ATOM 690 C C . SER A 1 87 ? 7.411 -14.824 -3.193 1.00 69.12 87 SER A C 1
ATOM 692 O O . SER A 1 87 ? 7.229 -16.010 -3.459 1.00 69.12 87 SER A O 1
ATOM 694 N N . THR A 1 88 ? 7.952 -14.421 -2.038 1.00 67.12 88 THR A N 1
ATOM 695 C CA . THR A 1 88 ? 8.483 -15.340 -1.007 1.00 67.12 88 THR A CA 1
ATOM 696 C C . THR A 1 88 ? 7.523 -15.575 0.179 1.00 67.12 88 THR A C 1
ATOM 698 O O . THR A 1 88 ? 7.950 -16.096 1.208 1.00 67.12 88 THR A O 1
ATO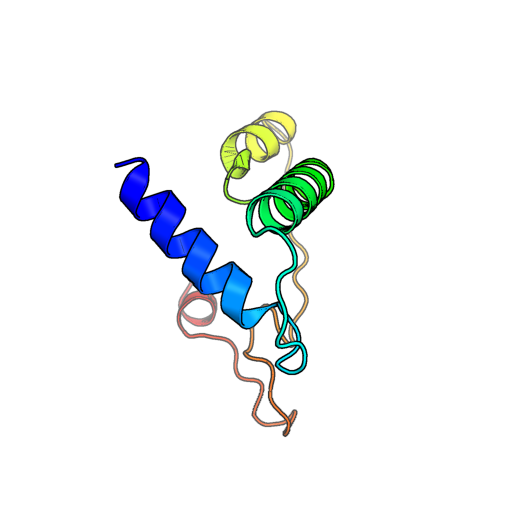M 701 N N . LEU A 1 89 ? 6.245 -15.179 0.080 1.00 55.28 89 LEU A N 1
ATOM 702 C CA . LEU A 1 89 ? 5.245 -15.355 1.152 1.00 55.28 89 LEU A CA 1
ATOM 703 C C . LEU A 1 89 ? 4.772 -16.805 1.343 1.00 55.28 89 LEU A C 1
ATOM 705 O O . LEU A 1 89 ? 4.548 -17.508 0.333 1.00 55.28 89 LEU A O 1
#

Mean predicted aligned error: 11.56 Å

pLDDT: mean 78.01, std 16.56, range [42.22, 95.5]

Sequence (89 aa):
VAELQQSTINSNMKSILPANQTDDENEESIWSSYDSWLEKYPSALENFEKVMNIGKEKKIVVFLDYDGTLSQIVDDPDKAYMTDAVSTL

InterPro domains:
  IPR023214 HAD superfamily [G3DSA:3.40.50.1000] (60-89)
  IPR044651 Trehalose 6-phosphate OTSB-like [PTHR43768] (10-86)